Protein AF-A0A529SZ71-F1 (afdb_monomer_lite)

Structure (mmCIF, N/CA/C/O backbone):
data_AF-A0A529SZ71-F1
#
_entry.id   AF-A0A529SZ71-F1
#
loop_
_atom_site.group_PDB
_atom_site.id
_atom_site.type_symbol
_atom_site.label_atom_id
_atom_site.label_alt_id
_atom_site.label_comp_id
_atom_site.label_asym_id
_atom_site.label_entity_id
_atom_site.label_seq_id
_atom_site.pdbx_PDB_ins_code
_atom_site.Cartn_x
_atom_site.Cartn_y
_atom_site.Cartn_z
_atom_site.occupancy
_atom_site.B_iso_or_equiv
_atom_site.auth_seq_id
_atom_site.auth_comp_id
_atom_site.auth_asym_id
_atom_site.auth_atom_id
_atom_site.pdbx_PDB_model_num
ATOM 1 N N . MET A 1 1 ? 26.394 -8.103 -40.075 1.00 42.47 1 MET A N 1
ATOM 2 C CA . MET A 1 1 ? 26.970 -6.947 -39.357 1.00 42.47 1 MET A CA 1
ATOM 3 C C . MET A 1 1 ? 26.084 -5.751 -39.655 1.00 42.47 1 MET A C 1
ATOM 5 O O . MET A 1 1 ? 26.052 -5.305 -40.793 1.00 42.47 1 MET A O 1
ATOM 9 N N . THR A 1 2 ? 25.246 -5.346 -38.705 1.00 44.50 2 THR A N 1
ATOM 10 C CA . THR A 1 2 ? 24.245 -4.286 -38.905 1.00 44.50 2 THR A CA 1
ATOM 11 C C . THR A 1 2 ? 24.967 -2.958 -39.168 1.00 44.50 2 THR A C 1
ATOM 13 O O . THR A 1 2 ? 25.891 -2.639 -38.415 1.00 44.50 2 THR A O 1
ATOM 16 N N . PRO A 1 3 ? 24.628 -2.200 -40.228 1.00 52.19 3 PRO A N 1
ATOM 17 C CA . PRO A 1 3 ? 25.338 -0.968 -40.556 1.00 52.19 3 PRO A CA 1
ATOM 18 C C . PRO A 1 3 ? 25.212 0.036 -39.406 1.00 52.19 3 PRO A C 1
ATOM 20 O O . PRO A 1 3 ? 24.119 0.300 -38.903 1.00 52.19 3 PRO A O 1
ATOM 23 N N . LYS A 1 4 ? 26.353 0.577 -38.966 1.00 59.78 4 LYS A N 1
ATOM 24 C CA . LYS A 1 4 ? 26.422 1.567 -37.888 1.00 59.78 4 LYS A CA 1
ATOM 25 C C . LYS A 1 4 ? 25.827 2.873 -38.429 1.00 59.78 4 LYS A C 1
ATOM 27 O O . LYS A 1 4 ? 26.465 3.554 -39.227 1.00 59.78 4 LYS A O 1
ATOM 32 N N . LEU A 1 5 ? 24.582 3.176 -38.053 1.00 62.31 5 LEU A N 1
ATOM 33 C CA . LEU A 1 5 ? 23.916 4.446 -38.365 1.00 62.31 5 LEU A CA 1
ATOM 34 C C . LEU A 1 5 ? 24.850 5.613 -38.008 1.00 62.31 5 LEU A C 1
ATOM 36 O O . LEU A 1 5 ? 25.487 5.578 -36.953 1.00 62.31 5 LEU A O 1
ATOM 40 N N . ASN A 1 6 ? 24.937 6.631 -38.873 1.00 64.12 6 ASN A N 1
ATOM 41 C CA . ASN A 1 6 ? 25.739 7.826 -38.610 1.00 64.12 6 ASN A CA 1
ATOM 42 C C . ASN A 1 6 ? 25.187 8.533 -37.363 1.00 64.12 6 ASN A C 1
ATOM 44 O O . ASN A 1 6 ? 24.171 9.227 -37.419 1.00 64.12 6 ASN A O 1
ATOM 48 N N . ARG A 1 7 ? 25.819 8.284 -36.217 1.00 72.12 7 ARG A N 1
ATOM 49 C CA . ARG A 1 7 ? 25.349 8.703 -34.900 1.00 72.12 7 ARG A CA 1
ATOM 50 C C . ARG A 1 7 ? 26.418 9.567 -34.254 1.00 72.12 7 ARG A C 1
ATOM 52 O O . ARG A 1 7 ? 27.607 9.267 -34.320 1.00 72.12 7 ARG A O 1
ATOM 59 N N . TRP A 1 8 ? 25.988 10.665 -33.644 1.00 86.06 8 TRP A N 1
ATOM 60 C CA . TRP A 1 8 ? 26.888 11.653 -33.057 1.00 86.06 8 TRP A CA 1
ATOM 61 C C . TRP A 1 8 ? 27.723 11.003 -31.948 1.00 86.06 8 TRP A C 1
ATOM 63 O O . TRP A 1 8 ? 27.167 10.322 -31.084 1.00 86.06 8 TRP A O 1
ATOM 73 N N . LYS A 1 9 ? 29.039 11.261 -31.935 1.00 86.19 9 LYS A N 1
ATOM 74 C CA . LYS A 1 9 ? 30.008 10.621 -31.022 1.00 86.19 9 LYS A CA 1
ATOM 75 C C . LYS A 1 9 ? 29.571 10.651 -29.551 1.00 86.19 9 LYS A C 1
ATOM 77 O O . LYS A 1 9 ? 29.634 9.637 -28.872 1.00 86.19 9 LYS A O 1
ATOM 82 N N . ARG A 1 10 ? 28.996 11.772 -29.102 1.00 88.38 10 ARG A N 1
ATOM 83 C CA . ARG A 1 10 ? 28.480 11.940 -27.731 1.00 88.38 10 ARG A CA 1
ATOM 84 C C . ARG A 1 10 ? 27.457 10.873 -27.325 1.00 88.38 10 ARG A C 1
ATOM 86 O O . ARG A 1 10 ? 27.467 10.429 -26.186 1.00 88.38 10 ARG A O 1
ATOM 93 N N . PHE A 1 11 ? 26.572 10.469 -28.235 1.00 88.31 11 PHE A N 1
ATOM 94 C CA . PHE A 1 11 ? 25.552 9.464 -27.936 1.00 88.31 11 PHE A CA 1
ATOM 95 C C . PHE A 1 11 ? 26.107 8.040 -27.950 1.00 88.31 11 PHE A C 1
ATOM 97 O O . PHE A 1 11 ? 25.495 7.182 -27.321 1.00 88.31 11 PHE A O 1
ATOM 104 N N . ALA A 1 12 ? 27.209 7.786 -28.664 1.00 87.19 12 ALA A N 1
ATOM 105 C CA . ALA A 1 12 ? 27.911 6.506 -28.608 1.00 87.19 12 ALA A CA 1
ATOM 106 C C . ALA A 1 12 ? 28.629 6.351 -27.258 1.00 87.19 12 ALA A C 1
ATOM 108 O O . ALA A 1 12 ? 28.396 5.367 -26.568 1.00 87.19 12 ALA A O 1
ATOM 109 N N . ASP A 1 13 ? 29.360 7.381 -26.818 1.00 88.62 13 ASP A N 1
ATOM 110 C CA . ASP A 1 13 ? 30.025 7.397 -25.505 1.00 88.62 13 ASP A CA 1
ATOM 111 C C . ASP A 1 13 ? 29.024 7.216 -24.343 1.00 88.62 13 ASP A C 1
ATOM 113 O O . ASP A 1 13 ? 29.367 6.721 -23.273 1.00 88.62 13 ASP A O 1
ATOM 117 N N . TRP A 1 14 ? 27.764 7.634 -24.520 1.00 88.81 14 TRP A N 1
ATOM 118 C CA . TRP A 1 14 ? 26.705 7.436 -23.525 1.00 88.81 14 TRP A CA 1
ATOM 119 C C . TRP A 1 14 ? 26.142 6.017 -23.495 1.00 88.81 14 TRP A C 1
ATOM 121 O O . TRP A 1 14 ? 25.633 5.617 -22.454 1.00 88.81 14 TRP A O 1
ATOM 131 N N . ASP A 1 15 ? 26.171 5.268 -24.600 1.00 87.19 15 ASP A N 1
ATOM 132 C CA . ASP A 1 15 ? 25.704 3.871 -24.616 1.00 87.19 15 ASP A CA 1
ATOM 133 C C . ASP A 1 15 ? 26.615 2.956 -2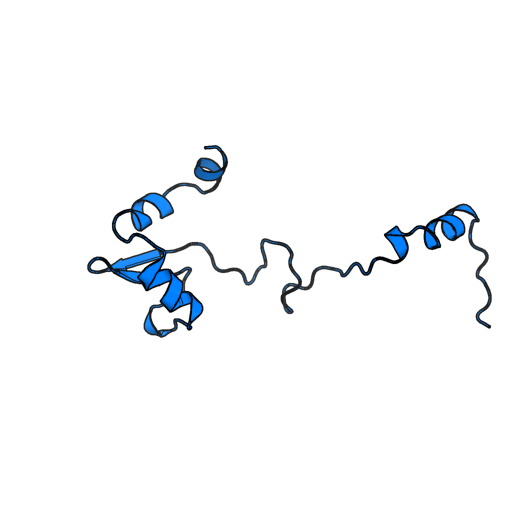3.799 1.00 87.19 15 ASP A C 1
ATOM 135 O O . ASP A 1 15 ? 26.145 1.978 -23.233 1.00 87.19 15 ASP A O 1
ATOM 139 N N . GLU A 1 16 ? 27.901 3.293 -23.721 1.00 89.12 16 GLU A N 1
ATOM 140 C CA . GLU A 1 16 ? 28.917 2.518 -23.005 1.00 89.12 16 GLU A CA 1
ATOM 141 C C . GLU A 1 16 ? 28.950 2.826 -21.499 1.00 89.12 16 GLU A C 1
ATOM 143 O O . GLU A 1 16 ? 29.661 2.171 -20.737 1.00 89.12 16 GLU A O 1
ATOM 148 N N . ARG A 1 17 ? 28.179 3.821 -21.035 1.00 92.88 17 ARG A N 1
ATOM 149 C CA . ARG A 1 17 ? 28.106 4.155 -19.608 1.00 92.88 17 ARG A CA 1
ATOM 150 C C . ARG A 1 17 ? 27.393 3.041 -18.835 1.00 92.88 17 ARG A C 1
AT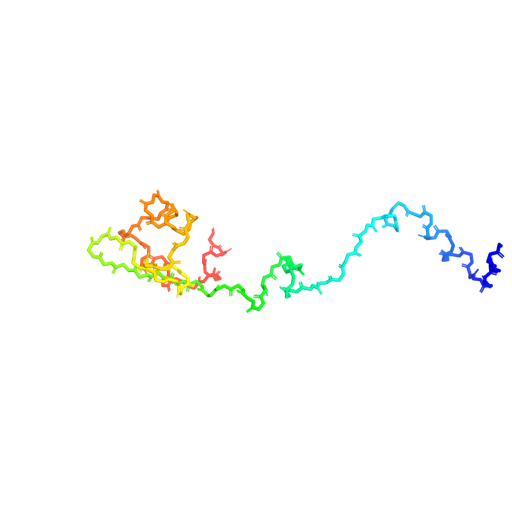OM 152 O O . ARG A 1 17 ? 26.344 2.595 -19.295 1.00 92.88 17 ARG A O 1
ATOM 159 N N . PRO A 1 18 ? 27.851 2.686 -17.618 1.00 93.75 18 PRO A N 1
ATOM 160 C CA . PRO A 1 18 ? 27.245 1.617 -16.818 1.00 93.75 18 PRO A CA 1
ATOM 161 C C . PRO A 1 18 ? 25.726 1.745 -16.639 1.00 93.75 18 PRO A C 1
ATOM 163 O O . PRO A 1 18 ? 25.019 0.763 -16.806 1.00 93.75 18 PRO A O 1
ATOM 166 N N . LEU A 1 19 ? 25.214 2.966 -16.433 1.00 89.69 19 LEU A N 1
ATOM 167 C CA . LEU A 1 19 ? 23.775 3.237 -16.291 1.00 89.69 19 LEU A CA 1
ATOM 168 C C . LEU A 1 19 ? 22.935 2.724 -17.474 1.00 89.69 19 LEU A C 1
ATOM 170 O O . LEU A 1 19 ? 21.791 2.331 -17.303 1.00 89.69 19 LEU A O 1
ATOM 174 N N . ARG A 1 20 ? 23.479 2.736 -18.695 1.00 87.75 20 ARG A N 1
ATOM 175 C CA .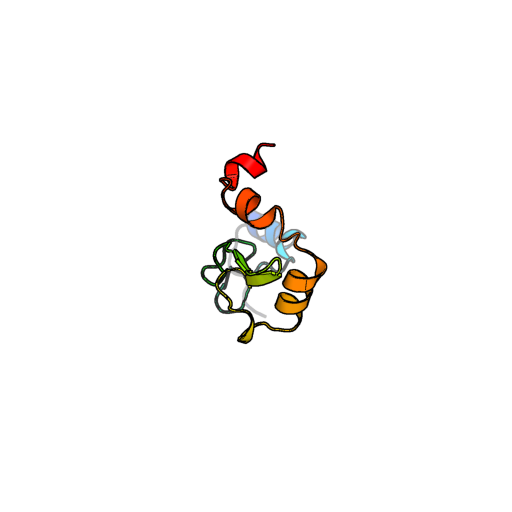 ARG A 1 20 ? 22.772 2.264 -19.896 1.00 87.75 20 ARG A CA 1
ATOM 176 C C . ARG A 1 20 ? 22.698 0.741 -19.999 1.00 87.75 20 ARG A C 1
ATOM 178 O O . ARG A 1 20 ? 21.990 0.237 -20.869 1.00 87.75 20 ARG A O 1
ATOM 185 N N . LEU A 1 21 ? 23.424 0.029 -19.141 1.00 87.56 21 LEU A N 1
ATOM 186 C CA . LEU A 1 21 ? 23.396 -1.426 -19.045 1.00 87.56 21 LEU A CA 1
ATOM 187 C C . LEU A 1 21 ? 22.320 -1.912 -18.064 1.00 87.56 21 LEU A C 1
ATOM 189 O O . LEU A 1 21 ? 21.900 -3.069 -18.160 1.00 87.56 21 LEU A O 1
ATOM 193 N N . ASP A 1 22 ? 21.833 -1.029 -17.188 1.00 94.31 22 ASP A N 1
ATOM 194 C CA . ASP A 1 22 ? 20.719 -1.311 -16.289 1.00 94.31 22 ASP A CA 1
ATOM 195 C C . ASP A 1 22 ? 19.423 -1.524 -17.085 1.00 94.31 22 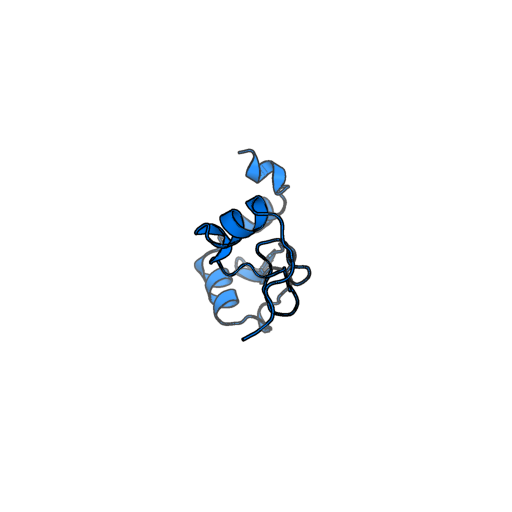ASP A C 1
ATOM 197 O O . ASP A 1 22 ? 19.141 -0.872 -18.097 1.00 94.31 22 ASP A O 1
ATOM 201 N N . LYS A 1 23 ? 18.613 -2.479 -16.628 1.00 90.88 23 LYS A N 1
ATOM 202 C CA . LYS A 1 23 ? 17.351 -2.850 -17.270 1.00 90.88 23 LYS A CA 1
ATOM 203 C C . LYS A 1 23 ? 16.208 -2.062 -16.644 1.00 90.88 23 LYS A C 1
ATOM 205 O O . LYS A 1 23 ? 15.560 -2.533 -15.716 1.00 90.88 23 LYS A O 1
ATOM 210 N N . PHE A 1 24 ? 15.957 -0.870 -17.173 1.00 91.38 24 PHE A N 1
ATOM 211 C CA . PHE A 1 24 ? 14.763 -0.105 -16.823 1.00 91.38 24 PHE A CA 1
ATOM 212 C C . PHE A 1 24 ? 13.546 -0.645 -17.575 1.00 91.38 24 PHE A C 1
ATOM 214 O O . PHE A 1 24 ? 13.602 -0.862 -18.788 1.00 91.38 24 PHE A O 1
ATOM 221 N N . ALA A 1 25 ? 12.451 -0.839 -16.850 1.00 91.50 25 ALA A N 1
ATOM 222 C CA . ALA A 1 25 ? 11.143 -1.143 -17.407 1.00 91.50 25 ALA A CA 1
ATOM 223 C C . ALA A 1 25 ? 10.228 0.072 -17.227 1.00 91.50 25 ALA A C 1
ATOM 225 O O . ALA A 1 25 ? 10.374 0.827 -16.265 1.00 91.50 25 ALA A O 1
ATOM 226 N N . ALA A 1 26 ? 9.308 0.268 -18.170 1.00 93.56 26 ALA A N 1
ATOM 227 C CA . ALA A 1 26 ? 8.192 1.178 -17.953 1.00 93.56 26 ALA A CA 1
ATOM 228 C C . ALA A 1 26 ? 7.231 0.569 -16.922 1.00 93.56 26 ALA A C 1
ATOM 230 O O . ALA A 1 26 ? 7.205 -0.652 -16.753 1.00 93.56 26 ALA A O 1
ATOM 231 N N . GLU A 1 27 ? 6.446 1.412 -16.255 1.00 93.50 27 GLU A N 1
ATOM 232 C CA . GLU A 1 27 ? 5.386 0.929 -15.374 1.00 93.50 27 GLU A CA 1
ATOM 233 C C . GLU A 1 27 ? 4.332 0.149 -16.170 1.00 93.50 27 GLU A C 1
ATOM 235 O O . GLU A 1 27 ? 3.954 0.520 -17.284 1.00 93.50 27 GLU A O 1
ATOM 240 N N . ASP A 1 28 ? 3.862 -0.933 -15.565 1.00 94.38 28 ASP A N 1
ATOM 241 C CA . ASP A 1 28 ? 2.785 -1.787 -16.043 1.00 94.38 28 ASP A CA 1
ATOM 242 C C . ASP A 1 28 ? 1.991 -2.321 -14.833 1.00 94.38 28 ASP A C 1
ATOM 244 O O . ASP A 1 28 ? 2.220 -3.442 -14.359 1.00 94.38 28 ASP A O 1
ATOM 248 N N . PRO A 1 29 ? 1.062 -1.509 -14.286 1.00 93.88 29 PRO A N 1
ATOM 249 C CA . PRO A 1 29 ? 0.329 -1.852 -13.069 1.00 93.88 29 PRO A CA 1
ATOM 250 C C . PRO A 1 29 ? -0.532 -3.112 -13.201 1.00 93.88 29 PRO A C 1
ATOM 252 O O . PRO A 1 29 ? -0.749 -3.807 -12.212 1.00 93.88 29 PRO A O 1
ATOM 255 N N . ALA A 1 30 ? -0.987 -3.441 -14.416 1.00 93.12 30 ALA A N 1
ATOM 256 C CA . ALA A 1 30 ? -1.795 -4.633 -14.671 1.00 93.12 30 ALA A CA 1
ATOM 257 C C . ALA A 1 30 ? -1.024 -5.934 -14.390 1.00 93.12 30 ALA A C 1
ATOM 259 O O . ALA A 1 30 ? -1.631 -6.940 -14.032 1.00 93.12 30 ALA A O 1
ATOM 260 N N . ASN A 1 31 ? 0.306 -5.899 -14.516 1.00 93.75 31 ASN A N 1
ATOM 261 C CA . ASN A 1 31 ? 1.201 -7.019 -14.228 1.00 93.75 31 ASN A CA 1
ATOM 262 C C . ASN A 1 31 ? 1.994 -6.826 -12.921 1.00 93.75 31 ASN A C 1
ATOM 264 O O . ASN A 1 31 ? 2.962 -7.543 -12.675 1.00 93.75 31 ASN A O 1
ATOM 268 N N . GLY A 1 32 ? 1.605 -5.856 -12.085 1.00 91.62 32 GLY A N 1
ATOM 269 C CA . GLY A 1 32 ? 2.265 -5.567 -10.809 1.00 91.62 32 GLY A CA 1
ATOM 270 C C . GLY A 1 32 ? 3.568 -4.769 -10.923 1.00 91.62 32 GLY A C 1
ATOM 271 O O . GLY A 1 32 ? 4.260 -4.593 -9.923 1.00 91.62 32 GLY A O 1
ATOM 272 N N . PHE A 1 33 ? 3.911 -4.244 -12.105 1.00 93.88 33 PHE A N 1
ATOM 273 C CA . PHE A 1 33 ? 5.045 -3.333 -12.273 1.00 93.88 33 PHE A CA 1
ATOM 274 C C . PHE A 1 33 ? 4.622 -1.893 -11.975 1.00 93.88 33 PHE A C 1
ATOM 276 O O . PHE A 1 33 ? 4.540 -1.052 -12.865 1.00 93.88 33 PHE A O 1
ATOM 283 N N . SER A 1 34 ? 4.362 -1.609 -10.705 1.00 93.94 34 SER A N 1
ATOM 284 C CA . SER A 1 34 ? 4.172 -0.251 -10.197 1.00 93.94 34 SER A CA 1
ATOM 285 C C . SER A 1 34 ? 5.020 -0.096 -8.948 1.00 93.94 34 SER A C 1
ATOM 287 O O . SER A 1 34 ? 4.990 -0.967 -8.082 1.00 93.94 34 SER A O 1
ATOM 289 N N . ALA A 1 35 ? 5.794 0.983 -8.844 1.00 93.00 35 ALA A N 1
ATOM 290 C CA . ALA A 1 35 ? 6.608 1.195 -7.649 1.00 93.00 35 ALA A CA 1
ATOM 291 C C . ALA A 1 35 ? 5.731 1.538 -6.433 1.00 93.00 35 ALA A C 1
ATOM 293 O O . ALA A 1 35 ? 5.955 1.016 -5.346 1.00 93.00 35 ALA A O 1
ATOM 294 N N . PHE A 1 36 ? 4.731 2.400 -6.636 1.00 92.69 36 PHE A N 1
ATOM 295 C CA . PHE A 1 36 ? 3.748 2.826 -5.637 1.00 92.69 36 PHE A CA 1
ATOM 296 C C . PHE A 1 36 ? 2.432 3.203 -6.332 1.00 92.69 36 PHE A C 1
ATOM 298 O O . PHE A 1 36 ? 2.418 3.392 -7.550 1.00 92.69 36 PHE A O 1
ATOM 305 N N . SER A 1 37 ? 1.352 3.363 -5.562 1.00 90.38 37 SER A N 1
ATOM 306 C CA . SER A 1 37 ? 0.079 3.946 -6.016 1.00 90.38 37 SER A CA 1
ATOM 307 C C . SER A 1 37 ? -0.512 3.267 -7.257 1.00 90.38 37 SER A C 1
ATOM 309 O O . SER A 1 37 ? -0.987 3.941 -8.177 1.00 90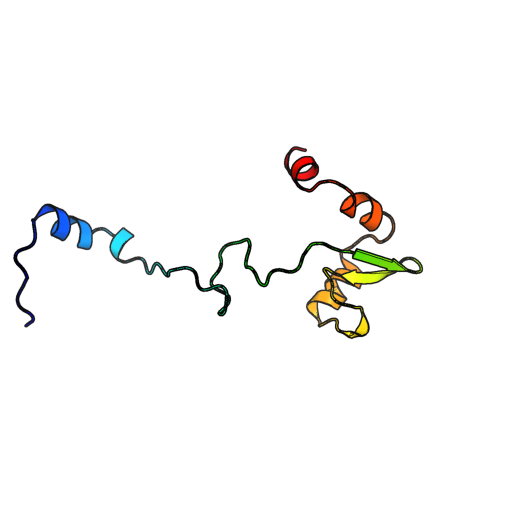.38 37 SER A O 1
ATOM 311 N N . SER A 1 38 ? -0.469 1.935 -7.299 1.00 94.19 38 SER A N 1
ATOM 312 C CA . SER A 1 38 ? -1.112 1.183 -8.371 1.00 94.19 38 SER A CA 1
ATOM 313 C C . SER A 1 38 ? -2.618 1.465 -8.362 1.00 94.19 38 SER A C 1
ATOM 315 O O . SER A 1 38 ? -3.228 1.522 -7.293 1.00 94.19 38 SER A O 1
ATOM 317 N N . PRO A 1 39 ? -3.280 1.568 -9.527 1.00 93.19 39 PRO A N 1
ATOM 318 C CA . PRO A 1 39 ? -4.739 1.645 -9.587 1.00 93.19 39 PRO A CA 1
ATOM 319 C C . PRO A 1 39 ? -5.450 0.438 -8.955 1.00 93.19 39 PRO A C 1
ATOM 321 O O . PRO A 1 39 ? -6.638 0.530 -8.653 1.00 93.19 39 PRO A O 1
ATOM 324 N N . ALA A 1 40 ? -4.744 -0.688 -8.805 1.00 92.88 40 ALA A N 1
ATOM 325 C CA . ALA A 1 40 ? -5.246 -1.902 -8.170 1.00 92.88 40 ALA A CA 1
ATOM 326 C C . ALA A 1 40 ? -4.992 -1.953 -6.652 1.00 92.88 40 ALA A C 1
ATOM 328 O O . ALA A 1 40 ? -5.504 -2.864 -6.003 1.00 92.88 40 ALA A O 1
ATOM 329 N N . ASP A 1 41 ? -4.226 -1.011 -6.087 1.00 94.69 41 ASP A N 1
ATOM 330 C CA . ASP A 1 41 ? -3.982 -0.978 -4.645 1.00 94.69 41 ASP A CA 1
ATOM 331 C C . ASP A 1 41 ? -5.297 -0.671 -3.908 1.00 94.69 41 ASP A C 1
ATOM 333 O O . ASP A 1 41 ? -6.033 0.250 -4.297 1.00 94.69 41 ASP A O 1
ATOM 337 N N . PRO A 1 42 ? -5.628 -1.422 -2.845 1.00 95.12 42 PRO A N 1
ATOM 338 C CA . PRO A 1 42 ? -6.844 -1.175 -2.097 1.00 95.12 42 PRO A CA 1
ATOM 339 C C . PRO A 1 42 ? -6.752 0.148 -1.331 1.00 95.12 42 PRO A C 1
ATOM 341 O O . PRO A 1 42 ? -5.679 0.614 -0.940 1.00 95.12 42 PRO A O 1
ATOM 344 N N . LYS A 1 43 ? -7.909 0.769 -1.087 1.00 95.12 43 LYS A N 1
ATOM 345 C CA . LYS A 1 43 ? -7.965 1.933 -0.199 1.00 95.12 43 LYS A CA 1
ATOM 346 C C . LYS A 1 43 ? -7.847 1.475 1.256 1.00 95.12 43 LYS A C 1
ATOM 348 O O . LYS A 1 43 ? -8.513 0.500 1.605 1.00 95.12 43 LYS A O 1
ATOM 353 N N . PRO A 1 44 ? -7.116 2.220 2.107 1.00 96.56 44 PRO A N 1
ATOM 354 C CA . PRO A 1 44 ? -7.047 1.921 3.528 1.00 96.56 44 PRO A CA 1
ATOM 355 C C . PRO A 1 44 ? -8.440 1.856 4.150 1.00 96.56 44 PRO A C 1
ATOM 357 O O . PRO A 1 44 ? -9.270 2.748 3.940 1.00 96.56 44 PRO A O 1
ATOM 360 N N . GLY A 1 45 ? -8.702 0.805 4.914 1.00 96.31 45 GLY A N 1
ATOM 361 C CA . GLY A 1 45 ? -9.980 0.626 5.579 1.00 96.31 45 GLY A CA 1
ATOM 362 C C . GLY A 1 45 ? -9.927 -0.468 6.628 1.00 96.31 45 GLY A C 1
ATOM 363 O O . GLY A 1 45 ? -9.275 -1.491 6.456 1.00 96.31 45 GLY A O 1
ATOM 364 N N . ILE A 1 46 ? -10.651 -0.279 7.727 1.00 97.62 46 ILE A N 1
ATOM 365 C CA . ILE A 1 46 ? -10.729 -1.302 8.762 1.00 97.62 46 ILE A CA 1
ATOM 366 C C . ILE A 1 46 ? -12.131 -1.405 9.344 1.00 97.62 46 ILE A C 1
ATOM 368 O O . ILE A 1 46 ? -12.799 -0.402 9.589 1.00 97.62 46 ILE A O 1
ATOM 372 N N . GLY A 1 47 ? -12.579 -2.639 9.557 1.00 97.25 47 GLY A N 1
ATOM 373 C CA . GLY A 1 47 ? -13.817 -2.945 10.261 1.00 97.25 47 GLY A CA 1
ATOM 374 C C . GLY A 1 47 ? -13.508 -3.693 11.544 1.00 97.25 47 GLY A C 1
ATOM 375 O O . GLY A 1 47 ? -12.802 -4.700 11.518 1.00 97.25 47 GLY A O 1
ATOM 376 N N . ILE A 1 48 ? -14.062 -3.230 12.664 1.00 97.19 48 ILE A N 1
ATOM 377 C CA . ILE A 1 48 ? -13.882 -3.846 13.981 1.00 97.19 48 ILE A CA 1
ATOM 378 C C . ILE A 1 48 ? -15.241 -4.275 14.532 1.00 97.19 48 ILE A C 1
ATOM 380 O O . ILE A 1 48 ? -16.197 -3.500 14.539 1.00 97.19 48 ILE A O 1
ATOM 384 N N . LYS A 1 49 ? -15.340 -5.513 15.027 1.00 96.25 49 LYS A N 1
ATOM 385 C CA . LYS A 1 49 ? -16.537 -6.015 15.714 1.00 96.25 49 LYS A CA 1
ATOM 386 C C . LYS A 1 49 ? -16.158 -6.958 16.847 1.00 96.25 49 LYS A C 1
ATOM 388 O O . LYS A 1 49 ? -15.482 -7.960 16.629 1.00 96.25 49 LYS A O 1
ATOM 393 N N . GLY A 1 50 ? -16.632 -6.651 18.056 1.00 93.69 50 GLY A N 1
ATOM 394 C CA . GLY A 1 50 ? -16.377 -7.475 19.242 1.00 93.69 50 GLY A CA 1
ATOM 395 C C . GLY A 1 50 ? -14.886 -7.640 19.550 1.00 93.69 50 GLY A C 1
ATOM 396 O O . GLY A 1 50 ? -14.458 -8.747 19.855 1.00 93.69 50 GLY A O 1
ATOM 397 N N . GLY A 1 51 ? -14.100 -6.567 19.393 1.00 94.62 51 GLY A N 1
ATOM 398 C CA . GLY A 1 51 ? -12.654 -6.578 19.649 1.00 94.62 51 GLY A CA 1
ATOM 399 C C . GLY A 1 51 ? -11.829 -7.356 18.620 1.00 94.62 51 GLY A C 1
ATOM 400 O O . GLY A 1 51 ? -10.727 -7.787 18.930 1.00 94.62 51 GLY A O 1
ATOM 401 N N . ARG A 1 52 ? -12.355 -7.588 17.411 1.00 96.00 52 ARG A N 1
ATOM 402 C CA . ARG A 1 52 ? -11.646 -8.286 16.328 1.00 96.00 52 ARG A CA 1
ATOM 403 C C . ARG A 1 52 ? -11.788 -7.541 15.010 1.00 96.00 52 ARG A C 1
ATOM 405 O O . ARG A 1 52 ? -12.828 -6.928 14.763 1.00 96.00 52 ARG A O 1
ATOM 412 N N . VAL A 1 53 ? -10.775 -7.661 14.158 1.00 97.56 53 VAL A N 1
ATOM 413 C CA . VAL A 1 53 ? -10.797 -7.156 12.782 1.00 97.56 53 VAL A CA 1
ATOM 414 C C . VAL A 1 53 ? -11.668 -8.067 11.915 1.00 97.56 53 VAL A C 1
ATOM 416 O O . VAL A 1 53 ? -11.394 -9.258 11.798 1.00 97.56 53 VAL A O 1
ATOM 419 N N . VAL A 1 54 ? -12.719 -7.503 11.319 1.00 97.56 54 VAL A N 1
ATOM 420 C CA . VAL A 1 54 ? -13.698 -8.209 10.466 1.00 97.56 54 VAL A CA 1
ATOM 421 C C . VAL A 1 54 ? -13.667 -7.768 8.999 1.00 97.56 54 VAL A C 1
ATOM 423 O O . VAL A 1 54 ? -14.296 -8.406 8.154 1.00 97.56 54 VAL A O 1
ATOM 426 N N . SER A 1 55 ? -12.940 -6.693 8.692 1.00 97.69 55 SER A N 1
ATOM 427 C CA . SER A 1 55 ? -12.576 -6.315 7.325 1.00 97.69 55 SER A CA 1
ATOM 428 C C . SER A 1 55 ? -11.262 -5.537 7.309 1.00 97.69 55 SER A C 1
ATOM 430 O O . SER A 1 55 ? -11.020 -4.746 8.227 1.00 97.69 55 SER A O 1
ATOM 432 N N . LEU A 1 56 ? -10.466 -5.724 6.259 1.00 97.75 56 LEU A N 1
ATOM 433 C CA . LEU A 1 56 ? -9.160 -5.102 6.052 1.00 97.75 56 LEU A CA 1
ATOM 434 C C . LEU A 1 56 ? -9.069 -4.608 4.605 1.00 97.75 56 LEU A C 1
ATOM 436 O O . LEU A 1 56 ? -9.268 -5.387 3.681 1.00 97.75 56 LEU A O 1
ATOM 440 N N . ASP A 1 57 ? -8.855 -3.307 4.421 1.00 97.00 57 ASP A N 1
ATOM 441 C CA . ASP A 1 57 ? -8.666 -2.622 3.135 1.00 97.00 57 ASP A CA 1
ATOM 442 C C . ASP A 1 57 ? -9.710 -2.989 2.058 1.00 97.00 57 ASP A C 1
ATOM 444 O O . ASP A 1 57 ? -9.435 -3.126 0.870 1.00 97.00 57 ASP A O 1
ATOM 448 N N . GLY A 1 58 ? -10.964 -3.148 2.493 1.00 96.00 58 GLY A N 1
ATOM 449 C CA . GLY A 1 58 ? -12.099 -3.499 1.632 1.00 96.00 58 GLY A CA 1
ATOM 450 C C . GLY A 1 58 ? -12.347 -5.002 1.457 1.00 96.00 58 GLY A C 1
ATOM 451 O O . GLY A 1 58 ? -13.375 -5.368 0.889 1.00 96.00 58 GLY A O 1
ATOM 452 N N . VAL A 1 59 ? -11.479 -5.865 1.990 1.00 97.62 59 VAL A N 1
ATOM 453 C CA . VAL A 1 59 ? -11.648 -7.325 2.016 1.00 97.62 59 VAL A CA 1
ATOM 454 C C . VAL A 1 59 ? -12.381 -7.739 3.293 1.00 97.62 59 VAL A C 1
ATOM 456 O O . VAL A 1 59 ? -12.061 -7.275 4.389 1.00 97.62 59 VAL A O 1
ATOM 459 N N . LEU A 1 60 ? -13.396 -8.596 3.169 1.00 97.75 60 LEU A N 1
ATOM 460 C CA . LEU A 1 60 ? -14.161 -9.117 4.306 1.00 97.75 60 LEU A CA 1
ATOM 461 C C . LEU A 1 60 ? -13.475 -10.347 4.911 1.00 97.75 60 LEU A C 1
ATOM 463 O O . LEU A 1 60 ? -12.817 -11.102 4.206 1.00 97.75 60 LEU A O 1
ATOM 467 N N . GLU A 1 61 ? -13.702 -10.616 6.202 1.00 96.12 61 GLU A N 1
ATOM 468 C CA . GLU A 1 61 ? -13.039 -11.725 6.920 1.00 96.12 61 GLU A CA 1
ATOM 469 C C . GLU A 1 61 ? -13.184 -13.104 6.244 1.00 96.12 61 GLU A C 1
ATOM 471 O O . GLU A 1 61 ? -12.304 -13.953 6.379 1.00 96.12 61 GLU A O 1
ATOM 476 N N . HIS A 1 62 ? -14.283 -13.346 5.521 1.00 96.56 62 HIS A N 1
ATOM 477 C CA . HIS A 1 62 ? -14.504 -14.615 4.821 1.00 96.56 62 HIS A CA 1
ATOM 478 C C . HIS A 1 62 ? -13.724 -14.747 3.504 1.00 96.56 62 HIS A C 1
ATOM 480 O O . HIS A 1 62 ? -13.546 -15.872 3.041 1.00 96.56 62 HIS A O 1
ATOM 486 N N . ASP A 1 63 ? -13.250 -13.631 2.950 1.00 98.06 63 ASP A N 1
ATOM 487 C CA . ASP A 1 63 ? -12.462 -13.556 1.715 1.00 98.06 63 ASP A CA 1
ATOM 488 C C . ASP A 1 63 ? -10.957 -13.419 1.986 1.00 98.06 63 ASP A C 1
ATOM 490 O O . ASP A 1 63 ? -10.166 -13.386 1.047 1.00 98.06 63 ASP A O 1
ATOM 494 N N . TYR A 1 64 ? -10.552 -13.351 3.259 1.00 97.94 64 TYR A N 1
ATOM 495 C CA . TYR A 1 64 ? -9.148 -13.247 3.643 1.00 97.94 64 TYR A CA 1
ATOM 496 C C . TYR A 1 64 ? -8.313 -14.399 3.105 1.00 97.94 64 TYR A C 1
ATOM 498 O O . TYR A 1 64 ? -8.623 -15.580 3.313 1.00 97.94 64 TYR A O 1
ATOM 506 N N . ASP A 1 65 ? -7.170 -14.037 2.535 1.00 97.88 65 ASP A N 1
ATOM 507 C CA . ASP A 1 65 ? -6.101 -14.984 2.309 1.00 97.88 65 ASP A CA 1
ATOM 508 C C . ASP A 1 65 ? -5.283 -15.228 3.598 1.00 97.88 65 ASP A C 1
ATOM 510 O O . ASP A 1 65 ? -5.647 -14.856 4.723 1.00 97.88 65 ASP A O 1
ATOM 514 N N . MET A 1 66 ? -4.170 -15.945 3.457 1.00 98.00 66 MET A N 1
ATOM 515 C CA . MET A 1 66 ? -3.289 -16.252 4.580 1.00 98.00 66 MET A CA 1
ATOM 516 C C . MET A 1 66 ? -2.611 -15.005 5.171 1.00 98.00 66 MET A C 1
ATOM 518 O O . MET A 1 66 ? -2.412 -14.954 6.387 1.00 98.00 66 MET A O 1
ATOM 522 N N . ILE A 1 67 ? -2.250 -14.029 4.338 1.00 98.00 67 ILE A N 1
ATOM 523 C CA . ILE A 1 67 ? -1.590 -12.784 4.735 1.00 98.00 67 ILE A CA 1
ATOM 524 C C . ILE A 1 67 ? -2.595 -11.891 5.460 1.00 98.00 67 ILE A C 1
ATOM 526 O O . ILE A 1 67 ? -2.323 -11.491 6.595 1.00 98.00 67 ILE A O 1
ATOM 530 N N . ASP A 1 68 ? -3.775 -11.669 4.877 1.00 97.75 68 ASP A N 1
ATOM 531 C CA . ASP A 1 68 ? -4.834 -10.850 5.479 1.00 97.75 68 ASP A CA 1
ATOM 532 C C . ASP A 1 68 ? -5.177 -11.358 6.879 1.00 97.75 68 ASP A C 1
ATOM 534 O O . ASP A 1 68 ? -5.173 -10.622 7.869 1.00 97.75 68 ASP A O 1
ATOM 538 N N . ARG A 1 69 ? -5.397 -12.673 6.987 1.00 97.56 69 ARG A N 1
ATOM 539 C CA . ARG A 1 69 ? -5.738 -13.329 8.246 1.00 97.56 69 ARG A CA 1
ATOM 540 C C . ARG A 1 69 ? -4.626 -13.210 9.284 1.00 97.56 69 ARG A C 1
ATOM 542 O O . ARG A 1 69 ? -4.926 -13.093 10.474 1.00 97.56 69 ARG A O 1
ATOM 549 N N . PHE A 1 70 ? -3.366 -13.285 8.866 1.00 98.12 70 PHE A N 1
ATOM 550 C CA . PHE A 1 70 ? -2.224 -13.171 9.768 1.00 98.12 70 PHE A CA 1
ATOM 551 C C . PHE A 1 70 ? -2.058 -11.742 10.298 1.00 98.12 70 PHE A C 1
ATOM 553 O O . PHE A 1 70 ? -1.840 -11.551 11.497 1.00 98.12 70 PHE A O 1
ATOM 560 N N . ILE A 1 71 ? -2.228 -10.740 9.435 1.00 97.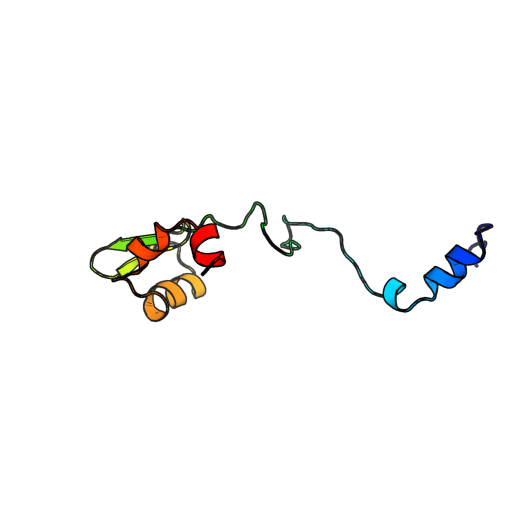94 71 ILE A N 1
ATOM 561 C CA . ILE A 1 71 ? -2.181 -9.326 9.816 1.00 97.94 71 ILE A CA 1
ATOM 562 C C . ILE A 1 71 ? -3.346 -9.001 10.757 1.00 97.94 71 ILE A C 1
ATOM 564 O O . ILE A 1 71 ? -3.126 -8.579 11.894 1.00 97.94 71 ILE A O 1
ATOM 568 N N . ALA A 1 72 ? -4.577 -9.293 10.329 1.00 97.25 72 ALA A N 1
ATOM 569 C CA . ALA A 1 72 ? -5.807 -8.954 11.039 1.00 97.25 72 ALA A CA 1
ATOM 570 C C . ALA A 1 72 ? -5.901 -9.563 12.451 1.00 97.25 72 ALA A C 1
ATOM 572 O O . ALA A 1 72 ? -6.537 -8.987 13.331 1.00 97.25 72 ALA A O 1
ATOM 573 N N . ARG A 1 73 ? -5.291 -10.734 12.686 1.00 96.00 73 ARG A N 1
ATOM 574 C CA . ARG A 1 73 ? -5.370 -11.443 13.978 1.00 96.00 73 ARG A CA 1
ATOM 575 C C . ARG A 1 73 ? -4.238 -11.140 14.945 1.00 96.00 73 ARG A C 1
ATOM 577 O O . ARG A 1 73 ? -4.402 -11.405 16.134 1.00 96.00 73 ARG A O 1
ATOM 584 N N . HIS A 1 74 ? -3.092 -10.685 14.447 1.00 97.00 74 HIS A N 1
ATOM 585 C CA . HIS A 1 74 ? -1.868 -10.652 15.250 1.00 97.00 74 HIS A CA 1
ATOM 586 C C . HIS A 1 74 ? -1.110 -9.325 15.203 1.00 97.00 74 HIS A C 1
ATOM 588 O O . HIS A 1 74 ? -0.283 -9.102 16.080 1.00 97.00 74 HIS A O 1
ATOM 594 N N . HIS A 1 75 ? -1.364 -8.457 14.220 1.00 97.12 75 HIS A N 1
ATOM 595 C CA . HIS A 1 75 ? -0.523 -7.278 13.967 1.00 97.12 75 HIS A CA 1
ATOM 596 C C . HIS A 1 75 ? -1.288 -5.955 13.975 1.00 97.12 75 HIS A C 1
ATOM 598 O O . HIS A 1 75 ? -0.695 -4.906 13.740 1.00 97.12 75 HIS A O 1
ATOM 604 N N . ILE A 1 76 ? -2.586 -5.992 14.265 1.00 97.00 76 ILE A N 1
ATOM 605 C CA . ILE A 1 76 ? -3.410 -4.800 14.431 1.00 97.00 76 ILE A CA 1
ATOM 606 C C . ILE A 1 76 ? -4.037 -4.852 15.814 1.00 97.00 76 ILE A C 1
ATOM 608 O O . ILE A 1 76 ? -4.670 -5.847 16.163 1.00 97.00 76 ILE A O 1
ATOM 612 N N . ASP A 1 77 ? -3.873 -3.771 16.571 1.00 97.38 77 ASP A N 1
ATOM 613 C CA . ASP A 1 77 ? -4.547 -3.577 17.849 1.00 97.38 77 ASP A CA 1
ATOM 614 C C . ASP A 1 77 ? -5.991 -3.086 17.613 1.00 97.38 77 ASP A C 1
ATOM 616 O O . ASP A 1 77 ? -6.192 -1.946 17.172 1.00 97.38 77 ASP A O 1
ATOM 620 N N . PRO A 1 78 ? -7.016 -3.918 17.887 1.00 96.00 78 PRO A N 1
ATOM 621 C CA . PRO A 1 78 ? -8.410 -3.563 17.641 1.00 96.00 78 PRO A CA 1
ATOM 622 C C . PRO A 1 78 ? -8.918 -2.412 18.513 1.00 96.00 78 PRO A C 1
ATOM 624 O O . PRO A 1 78 ? -9.940 -1.821 18.163 1.00 96.00 78 PRO A O 1
ATOM 627 N N . GLU A 1 79 ? -8.252 -2.107 19.633 1.00 96.94 79 GLU A N 1
ATOM 628 C CA . GLU A 1 79 ? -8.679 -1.054 20.560 1.00 96.94 79 GLU A CA 1
ATOM 629 C C . GLU A 1 79 ? -8.447 0.344 19.978 1.00 96.94 79 GLU A C 1
ATOM 631 O O . GLU A 1 79 ? -9.283 1.229 20.156 1.00 96.94 79 GLU A O 1
ATOM 636 N N . VAL A 1 80 ? -7.360 0.530 19.221 1.00 97.00 80 VAL A N 1
ATOM 637 C CA . VAL A 1 80 ? -6.955 1.840 18.678 1.00 97.00 80 VAL A CA 1
ATOM 638 C C . VAL A 1 80 ? -7.134 1.965 17.167 1.00 97.00 80 VAL A C 1
ATOM 640 O O . VAL A 1 80 ? -7.161 3.076 16.638 1.00 97.00 80 VAL A O 1
ATOM 643 N N . ALA A 1 81 ? -7.280 0.856 16.436 1.00 97.12 81 ALA A N 1
ATOM 644 C CA . ALA A 1 81 ? -7.213 0.889 14.975 1.00 97.12 81 ALA A CA 1
ATOM 645 C C . ALA A 1 81 ? -8.291 1.759 14.307 1.00 97.12 81 ALA A C 1
ATOM 647 O O . ALA A 1 81 ? -8.012 2.393 13.293 1.00 97.12 81 ALA A O 1
ATOM 648 N N . SER A 1 82 ? -9.505 1.831 14.869 1.00 95.50 82 SER A N 1
ATOM 649 C CA . SER A 1 82 ? -10.566 2.689 14.307 1.00 95.50 82 SER A CA 1
ATOM 650 C C . SER A 1 82 ? -10.261 4.179 14.477 1.00 95.50 82 SER A C 1
ATOM 652 O O . SER A 1 82 ? -10.534 4.965 13.574 1.00 95.50 82 SER A O 1
ATOM 654 N N . GLU A 1 83 ? -9.680 4.567 15.615 1.00 95.81 83 GLU A N 1
ATOM 655 C CA . GLU A 1 83 ? -9.246 5.945 15.867 1.00 95.81 83 GLU A CA 1
ATOM 656 C C . GLU A 1 83 ? -8.071 6.312 14.959 1.00 95.81 83 GLU A C 1
ATOM 658 O O . GLU A 1 83 ? -8.113 7.331 14.273 1.00 95.81 83 GLU A O 1
ATOM 663 N N . ALA A 1 84 ? -7.057 5.445 14.892 1.00 95.75 84 ALA A N 1
ATOM 664 C CA . ALA A 1 84 ? -5.883 5.661 14.055 1.00 95.75 84 ALA A CA 1
ATOM 665 C C . ALA A 1 84 ? -6.250 5.782 12.566 1.00 95.75 84 ALA A C 1
ATOM 667 O O . ALA A 1 84 ? -5.743 6.668 11.881 1.00 95.75 84 ALA A O 1
ATOM 668 N N . MET A 1 85 ? -7.169 4.945 12.071 1.00 95.94 85 MET A N 1
ATOM 669 C CA . MET A 1 85 ? -7.625 4.977 10.674 1.00 95.94 85 MET A CA 1
ATOM 670 C C . MET A 1 85 ? -8.463 6.224 10.337 1.00 95.94 85 MET A C 1
ATOM 672 O O . MET A 1 85 ? -8.608 6.567 9.166 1.00 95.94 85 MET A O 1
ATOM 676 N N . ALA A 1 86 ? -9.013 6.922 11.337 1.00 95.81 86 ALA A N 1
ATOM 677 C CA . ALA A 1 86 ? -9.736 8.176 11.127 1.00 95.81 86 ALA A CA 1
ATOM 678 C C . ALA A 1 86 ? -8.801 9.382 10.913 1.00 95.81 86 ALA A C 1
ATOM 680 O O . ALA A 1 86 ? -9.261 10.448 10.492 1.00 95.81 86 ALA A O 1
ATOM 681 N N . LEU A 1 87 ? -7.504 9.239 11.206 1.00 95.94 87 LEU A N 1
ATOM 682 C CA . LEU A 1 87 ? -6.519 10.288 10.977 1.00 95.94 87 LEU A CA 1
ATOM 683 C C . LEU A 1 87 ? -6.221 10.442 9.482 1.00 95.94 87 LEU A C 1
ATOM 685 O O . LEU A 1 87 ? -6.041 9.471 8.751 1.00 95.94 87 LEU A O 1
ATOM 689 N N . ASP A 1 88 ? -6.091 11.691 9.037 1.00 96.00 88 ASP A N 1
ATOM 690 C CA . ASP A 1 88 ? -5.587 11.990 7.699 1.00 96.00 88 ASP A CA 1
ATOM 691 C C . ASP A 1 88 ? -4.134 11.508 7.558 1.00 96.00 88 ASP A C 1
ATOM 693 O O . ASP A 1 88 ? -3.266 11.871 8.360 1.00 96.00 88 ASP A O 1
ATOM 697 N N . SER A 1 89 ? -3.845 10.729 6.513 1.00 95.88 89 SER A N 1
ATOM 698 C CA . SER A 1 89 ? -2.522 10.126 6.317 1.00 95.88 89 SER A CA 1
ATOM 699 C C . SER A 1 89 ? -1.405 11.168 6.227 1.00 95.88 89 SER A C 1
ATOM 701 O O . SER A 1 89 ? -0.299 10.918 6.703 1.00 95.88 89 SER A O 1
ATOM 703 N N . ALA A 1 90 ? -1.671 12.362 5.680 1.00 96.88 90 ALA A N 1
ATOM 704 C CA . ALA A 1 90 ? -0.660 13.416 5.619 1.00 96.88 90 ALA A CA 1
ATOM 705 C C . ALA A 1 90 ? -0.354 14.005 7.004 1.00 96.88 90 ALA A C 1
ATOM 707 O O . ALA A 1 90 ? 0.737 14.528 7.217 1.00 96.88 90 ALA A O 1
ATOM 708 N N . THR A 1 91 ? -1.291 13.928 7.950 1.00 96.00 91 THR A N 1
ATOM 709 C CA . THR A 1 91 ? -1.047 14.306 9.348 1.00 96.00 91 THR A CA 1
ATOM 710 C C . THR A 1 91 ? -0.102 13.322 10.014 1.00 96.00 91 THR A C 1
ATOM 712 O O . THR A 1 91 ? 0.884 13.765 10.595 1.00 96.00 91 THR A O 1
ATOM 715 N N . VAL A 1 92 ? -0.332 12.019 9.837 1.00 95.38 92 VAL A N 1
ATOM 716 C CA . VAL A 1 92 ? 0.578 10.971 10.327 1.00 95.38 92 VAL A CA 1
ATOM 717 C C . VAL A 1 92 ? 1.967 11.119 9.705 1.00 95.38 92 VAL A C 1
ATOM 719 O O . VAL A 1 92 ? 2.961 11.060 10.412 1.00 95.38 92 VAL A O 1
ATOM 722 N N . ALA A 1 93 ? 2.052 11.395 8.401 1.00 96.75 93 ALA A N 1
ATOM 723 C CA . ALA A 1 93 ? 3.327 11.559 7.699 1.00 96.75 93 ALA A CA 1
ATOM 724 C C . ALA A 1 93 ? 4.155 12.784 8.140 1.00 96.75 93 ALA A C 1
ATOM 726 O O . ALA A 1 93 ? 5.331 12.878 7.796 1.00 96.75 93 ALA A O 1
ATOM 727 N N . ARG A 1 94 ? 3.542 13.755 8.830 1.00 96.12 94 ARG A N 1
ATOM 728 C CA . ARG A 1 94 ? 4.223 14.955 9.346 1.00 96.12 94 ARG A CA 1
ATOM 729 C C . ARG A 1 94 ? 4.739 14.795 10.773 1.00 96.12 94 ARG A C 1
ATOM 731 O O . ARG A 1 94 ? 5.544 15.629 11.186 1.00 96.12 94 ARG A O 1
ATOM 738 N N . TRP A 1 95 ? 4.197 13.838 11.522 1.00 83.38 95 TRP A N 1
ATOM 739 C CA . TRP A 1 95 ? 4.615 13.551 12.894 1.00 83.38 95 TRP A CA 1
ATOM 740 C C . TRP A 1 95 ? 5.986 12.876 12.895 1.00 83.38 95 TRP A C 1
ATOM 742 O O . TRP A 1 95 ? 6.781 13.221 13.796 1.00 83.38 95 TRP A O 1
#

Foldseek 3Di:
DPDDPPDDPVVVVVCPDPVVVDDDDDADLVVPRDPDDRPPQADADFDDDPQFTQDGSHRGPVRDDPVRVCCRHPPDGSVCPVVVSPDDVVVVVVD

Sequence (95 aa):
MTPKLNRWKRFADWDERPLRLDKFAAEDPANGFSAFSSPADPKPGIGIKGGRVVSLDGVLEHDYDMIDRFIARHHIDPEVASEAMALDSATVARW

pLDDT: mean 91.67, std 10.73, range [42.47, 98.12]

Secondary structure (DSSP, 8-state):
--------HHHHHHHTSGGGGS-----BGGGTB-SS--TTSPPP-EEEETTEEEEETTEETTT--HHHHHHHHHTS-TTTHHHHHTS-HHHHTT-

Radius of gyration: 23.61 Å; chains: 1; bounding box: 47×31×61 Å